Protein AF-A0A959VME8-F1 (afdb_monomer)

Secondary structure (DSSP, 8-state):
-HHHHHHHHHHHHHHHHHHHHHHHHHHH-EEEEEE-B-TTSEEEEEE-HHHHHHHHHHHH-----GGGEE-SS-EEESEEEEEEEEETTTEEEEEEEEEEE--

Foldseek 3Di:
DVVVVVVVVVVLVVQLVVQQVLQVVQQPDEFEAEAADDPVQFGPDWAALVNVQVSSCVVPVARADSVQKPDPDTHGGFAWDFIWGAHPNGRIHTHIYGYDHDD

Structure (mmCIF, N/CA/C/O backbone):
data_AF-A0A959VME8-F1
#
_entry.id   AF-A0A959VME8-F1
#
loop_
_atom_site.group_PDB
_atom_site.id
_atom_site.type_symbol
_atom_site.label_atom_id
_atom_site.label_alt_id
_atom_site.label_comp_id
_atom_site.label_asym_id
_atom_site.label_entity_id
_atom_site.label_seq_id
_atom_site.pdbx_PDB_ins_code
_atom_site.Cartn_x
_atom_site.Cartn_y
_atom_site.Cartn_z
_atom_site.occupancy
_atom_site.B_iso_or_equiv
_atom_site.auth_seq_id
_atom_site.auth_comp_id
_atom_site.auth_asym_id
_atom_site.auth_atom_id
_atom_site.pdbx_PDB_model_num
ATOM 1 N N . ALA A 1 1 ? 25.012 -12.248 -29.904 1.00 55.50 1 ALA A N 1
ATOM 2 C CA . ALA A 1 1 ? 25.019 -11.842 -28.479 1.00 55.50 1 ALA A CA 1
ATOM 3 C C . ALA A 1 1 ? 24.408 -10.451 -28.229 1.00 55.50 1 ALA A C 1
ATOM 5 O O . ALA A 1 1 ? 23.769 -10.276 -27.203 1.00 55.50 1 ALA A O 1
ATOM 6 N N . ILE A 1 2 ? 24.538 -9.491 -29.156 1.00 59.62 2 ILE A N 1
ATOM 7 C CA . ILE A 1 2 ? 24.161 -8.074 -28.951 1.00 59.62 2 ILE A CA 1
ATOM 8 C C . ILE A 1 2 ? 22.626 -7.857 -28.893 1.00 59.62 2 ILE A C 1
ATOM 10 O O . ILE A 1 2 ? 22.135 -7.217 -27.971 1.00 59.62 2 ILE A O 1
ATOM 14 N N . ARG A 1 3 ? 21.839 -8.540 -29.743 1.00 55.97 3 ARG A N 1
ATOM 15 C CA . ARG A 1 3 ? 20.357 -8.440 -29.765 1.00 55.97 3 ARG A CA 1
ATOM 16 C C . ARG A 1 3 ? 19.631 -8.815 -28.463 1.00 55.97 3 ARG A C 1
ATOM 18 O O . ARG A 1 3 ? 18.547 -8.302 -28.214 1.00 55.97 3 ARG A O 1
ATOM 25 N N . ARG A 1 4 ? 20.188 -9.714 -27.639 1.00 57.69 4 ARG A N 1
ATOM 26 C CA . ARG A 1 4 ? 19.564 -10.081 -26.350 1.00 57.69 4 ARG A CA 1
ATOM 27 C C . ARG A 1 4 ? 19.748 -8.989 -25.294 1.00 57.69 4 ARG A C 1
ATOM 29 O O . ARG A 1 4 ? 18.872 -8.844 -24.453 1.00 57.69 4 ARG A O 1
ATOM 36 N N . LYS A 1 5 ? 20.847 -8.224 -25.358 1.00 59.59 5 LYS A N 1
ATOM 37 C CA . LYS A 1 5 ? 21.087 -7.090 -24.453 1.00 59.59 5 LYS A CA 1
ATOM 38 C C . LYS A 1 5 ? 20.161 -5.919 -24.777 1.00 59.59 5 LYS A C 1
ATOM 40 O O . LYS A 1 5 ? 19.462 -5.455 -23.890 1.00 59.59 5 LYS A O 1
ATOM 45 N N . GLU A 1 6 ? 20.039 -5.549 -26.051 1.00 61.91 6 GLU A N 1
ATOM 46 C CA . GLU A 1 6 ? 19.165 -4.435 -26.457 1.00 61.91 6 GLU A CA 1
ATOM 47 C C . GLU A 1 6 ? 17.673 -4.698 -26.185 1.00 61.91 6 GLU A C 1
ATOM 49 O O . GLU A 1 6 ? 16.941 -3.790 -25.791 1.00 61.91 6 GLU A O 1
ATOM 54 N N . ALA A 1 7 ? 17.209 -5.941 -26.358 1.00 62.78 7 ALA A N 1
ATOM 55 C CA . ALA A 1 7 ? 15.833 -6.313 -26.023 1.00 62.78 7 ALA A CA 1
ATOM 56 C C . ALA A 1 7 ? 15.573 -6.279 -24.505 1.00 62.78 7 ALA A C 1
ATOM 58 O O . ALA A 1 7 ? 14.505 -5.845 -24.077 1.00 62.78 7 ALA A O 1
ATOM 59 N N . ALA A 1 8 ? 16.555 -6.694 -23.697 1.00 62.78 8 ALA A N 1
ATOM 60 C CA . ALA A 1 8 ? 16.466 -6.623 -22.242 1.00 62.78 8 ALA A CA 1
ATOM 61 C C . ALA A 1 8 ? 16.451 -5.166 -21.748 1.00 62.78 8 ALA A C 1
ATOM 63 O O . ALA A 1 8 ? 15.625 -4.814 -20.912 1.00 62.78 8 ALA A O 1
ATOM 64 N N . GLU A 1 9 ? 17.286 -4.298 -22.323 1.00 65.38 9 GLU A N 1
ATOM 65 C CA . GLU A 1 9 ? 17.345 -2.878 -21.953 1.00 65.38 9 GLU A CA 1
ATOM 66 C C . GLU A 1 9 ? 16.066 -2.109 -22.310 1.00 65.38 9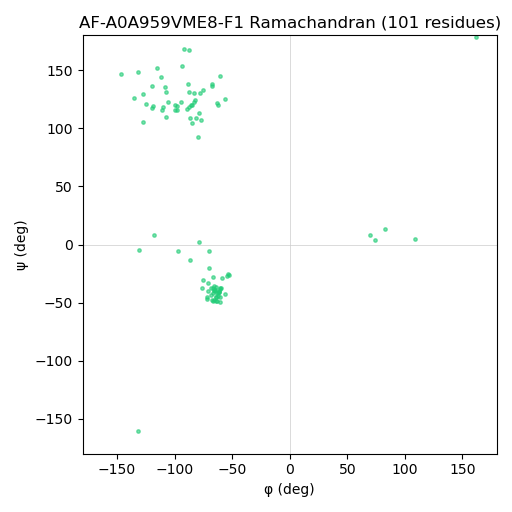 GLU A C 1
ATOM 68 O O . GLU A 1 9 ? 15.634 -1.244 -21.546 1.00 65.38 9 GLU A O 1
ATOM 73 N N . LYS A 1 10 ? 15.426 -2.413 -23.448 1.00 65.00 10 LYS A N 1
ATOM 74 C CA . LYS A 1 10 ? 14.122 -1.818 -23.786 1.00 65.00 10 LYS A CA 1
ATOM 75 C C . LYS A 1 10 ? 13.029 -2.258 -22.816 1.00 65.00 10 LYS A C 1
ATOM 77 O O . LYS A 1 10 ? 12.330 -1.403 -22.274 1.00 65.00 10 LYS A O 1
ATOM 82 N N . ALA A 1 11 ? 12.940 -3.560 -22.544 1.00 66.69 11 ALA A N 1
ATOM 83 C CA . ALA A 1 11 ? 11.960 -4.099 -21.606 1.00 66.69 11 ALA A CA 1
ATOM 84 C C . ALA A 1 11 ? 12.132 -3.513 -20.194 1.00 66.69 11 ALA A C 1
ATOM 86 O O . ALA A 1 11 ? 11.145 -3.205 -19.523 1.00 66.69 11 ALA A O 1
ATOM 87 N N . GLU A 1 12 ? 13.378 -3.300 -19.766 1.00 67.88 12 GLU A N 1
ATOM 88 C CA . GLU A 1 12 ? 13.693 -2.699 -18.473 1.00 67.88 12 GLU A CA 1
ATOM 89 C C . GLU A 1 12 ? 13.296 -1.217 -18.415 1.00 67.88 12 GLU A C 1
ATOM 91 O O . GLU A 1 12 ? 12.641 -0.794 -17.462 1.00 67.88 12 GLU A O 1
ATOM 96 N N . ARG A 1 13 ? 13.573 -0.429 -19.464 1.00 70.50 13 ARG A N 1
ATOM 97 C CA . ARG A 1 13 ? 13.128 0.977 -19.532 1.00 70.50 13 ARG A CA 1
ATOM 98 C C . ARG A 1 13 ? 11.609 1.111 -19.526 1.00 70.50 13 ARG A C 1
ATOM 100 O O . ARG A 1 13 ? 11.081 1.977 -18.832 1.00 70.50 13 ARG A O 1
ATOM 107 N N . GLU A 1 14 ? 10.901 0.256 -20.259 1.00 72.88 14 GLU A N 1
ATOM 108 C CA . GLU A 1 14 ? 9.433 0.243 -20.271 1.00 72.88 14 GLU A CA 1
ATOM 109 C C . GLU A 1 14 ? 8.854 -0.174 -18.913 1.00 72.88 14 GLU A C 1
ATOM 111 O O . GLU A 1 14 ? 7.828 0.354 -18.477 1.00 72.88 14 GLU A O 1
ATOM 116 N N . ALA A 1 15 ? 9.508 -1.102 -18.210 1.00 71.12 15 ALA A N 1
ATOM 117 C CA . ALA A 1 15 ? 9.136 -1.460 -16.847 1.00 71.12 15 ALA A CA 1
ATOM 118 C C . ALA A 1 15 ? 9.330 -0.279 -15.882 1.00 71.12 15 ALA A C 1
ATOM 120 O O . ALA A 1 15 ? 8.413 0.030 -15.126 1.00 71.12 15 ALA A O 1
ATOM 121 N N . ILE A 1 16 ? 10.461 0.430 -15.957 1.00 73.56 16 ILE A N 1
ATOM 122 C CA . ILE A 1 16 ? 10.757 1.599 -15.108 1.00 73.56 16 ILE A CA 1
ATO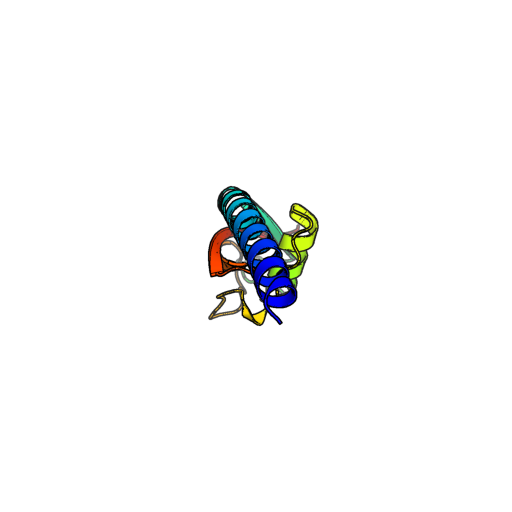M 123 C C . ILE A 1 16 ? 9.792 2.762 -15.390 1.00 73.56 16 ILE A C 1
ATOM 125 O O . ILE A 1 16 ? 9.348 3.439 -14.461 1.00 73.56 16 ILE A O 1
ATOM 129 N N . ALA A 1 17 ? 9.436 2.999 -16.655 1.00 78.00 17 ALA A N 1
ATOM 130 C CA . ALA A 1 17 ? 8.473 4.038 -17.018 1.00 78.00 17 ALA A CA 1
ATOM 131 C C . ALA A 1 17 ? 7.087 3.750 -16.416 1.00 78.00 17 ALA A C 1
ATOM 133 O O . ALA A 1 17 ? 6.529 4.601 -15.720 1.00 78.00 17 ALA A O 1
ATOM 134 N N . ARG A 1 18 ? 6.586 2.516 -16.583 1.00 77.19 18 ARG A N 1
ATOM 135 C CA . ARG A 1 18 ? 5.329 2.062 -15.963 1.00 77.19 18 ARG A CA 1
ATOM 136 C C . ARG A 1 18 ? 5.384 2.121 -14.438 1.00 77.19 18 ARG A C 1
ATOM 138 O O . ARG A 1 18 ? 4.406 2.495 -13.801 1.00 77.19 18 ARG A O 1
ATOM 145 N N . ALA A 1 19 ? 6.533 1.803 -13.849 1.00 75.88 19 ALA A N 1
ATOM 146 C CA . ALA A 1 19 ? 6.755 1.905 -12.412 1.00 75.88 19 ALA A CA 1
ATOM 147 C C . ALA A 1 19 ? 6.585 3.330 -11.894 1.00 75.88 19 ALA A C 1
ATOM 149 O O . ALA A 1 19 ? 5.874 3.552 -10.921 1.00 75.88 19 ALA A O 1
ATOM 150 N N . LYS A 1 20 ? 7.222 4.305 -12.550 1.00 78.81 20 LYS A N 1
ATOM 151 C CA . LYS A 1 20 ? 7.113 5.717 -12.172 1.00 78.81 20 LYS A CA 1
ATOM 152 C C . LYS A 1 20 ? 5.684 6.228 -12.282 1.00 78.81 20 LYS A C 1
ATOM 154 O O . LYS A 1 20 ? 5.235 6.964 -11.406 1.00 78.81 20 LYS A O 1
ATOM 159 N N . GLU A 1 21 ? 4.975 5.829 -13.331 1.00 81.94 21 GLU A N 1
ATOM 160 C CA . GLU A 1 21 ? 3.57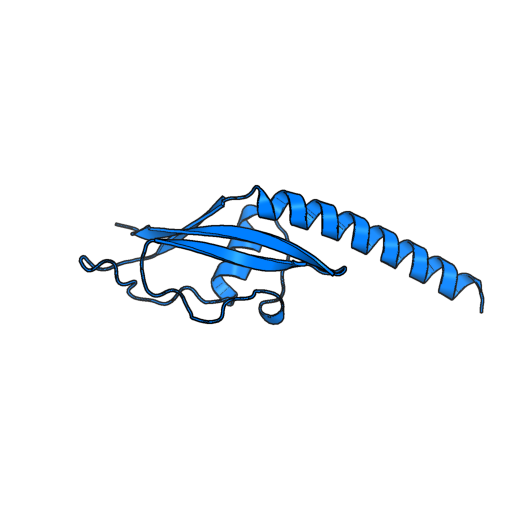9 6.212 -13.526 1.00 81.94 21 GLU A CA 1
ATOM 161 C C . GLU A 1 21 ? 2.692 5.631 -12.417 1.00 81.94 21 GLU A C 1
ATOM 163 O O . GLU A 1 21 ? 1.996 6.373 -11.722 1.00 81.94 21 GLU A O 1
ATOM 168 N N . ASN A 1 22 ? 2.836 4.331 -12.146 1.00 79.12 22 ASN A N 1
ATOM 169 C CA . ASN A 1 22 ? 2.178 3.649 -11.034 1.00 79.12 22 ASN A CA 1
ATOM 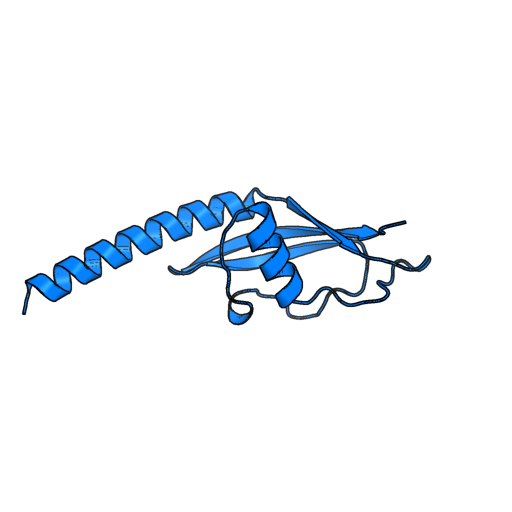170 C C . ASN A 1 22 ? 2.500 4.302 -9.686 1.00 79.12 22 ASN A C 1
ATOM 172 O O . ASN A 1 22 ? 1.599 4.510 -8.880 1.00 79.12 22 ASN A O 1
ATOM 176 N N . ALA A 1 23 ? 3.759 4.674 -9.445 1.00 78.25 23 ALA A N 1
ATOM 177 C CA . ALA A 1 23 ? 4.164 5.340 -8.214 1.00 78.25 23 ALA A CA 1
ATOM 178 C C . ALA A 1 23 ? 3.496 6.712 -8.048 1.00 78.25 23 ALA A C 1
ATOM 180 O O . ALA A 1 23 ? 3.023 7.050 -6.964 1.00 78.25 23 ALA A O 1
ATOM 181 N N . SER A 1 24 ? 3.401 7.492 -9.128 1.00 81.62 24 SER A N 1
ATOM 182 C CA . SER A 1 24 ? 2.723 8.791 -9.102 1.00 81.62 24 SER A CA 1
ATOM 183 C C . SER A 1 24 ? 1.219 8.645 -8.844 1.00 81.62 24 SER A C 1
ATOM 185 O O . SER A 1 24 ? 0.645 9.403 -8.059 1.00 81.62 24 SER A O 1
ATOM 187 N N . LEU A 1 25 ? 0.584 7.637 -9.451 1.00 81.00 25 LEU A N 1
ATOM 188 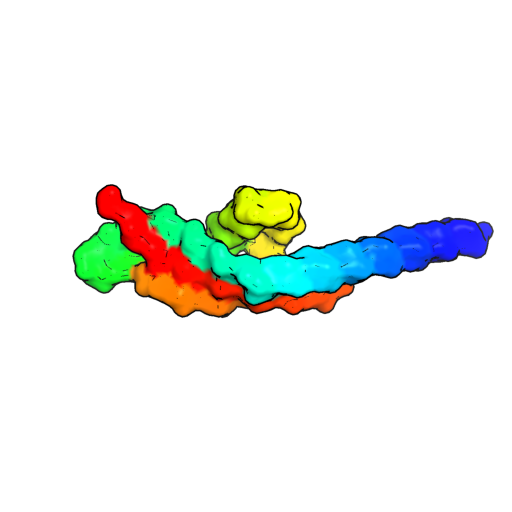C CA . LEU A 1 25 ? -0.822 7.304 -9.216 1.00 81.00 25 LEU A CA 1
ATOM 189 C C . LEU A 1 25 ? -1.068 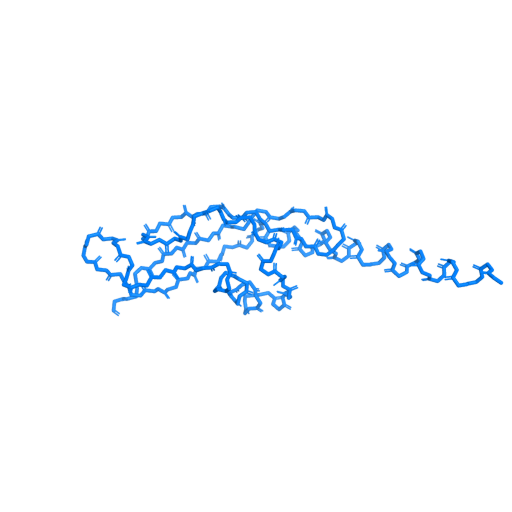6.867 -7.771 1.00 81.00 25 LEU A C 1
ATOM 191 O O . LEU A 1 25 ? -2.013 7.340 -7.139 1.00 81.00 25 LEU A O 1
ATOM 195 N N . LEU A 1 26 ? -0.206 6.002 -7.239 1.00 79.56 26 LEU A N 1
ATOM 196 C CA . LEU A 1 26 ? -0.257 5.535 -5.857 1.00 79.56 26 LEU A CA 1
ATOM 197 C C . LEU A 1 26 ? -0.085 6.687 -4.868 1.00 79.56 26 LEU A C 1
ATOM 199 O O . LEU A 1 26 ? -0.841 6.770 -3.908 1.00 79.56 26 LEU A O 1
ATOM 203 N N . SER A 1 27 ? 0.827 7.621 -5.147 1.00 79.88 27 SER A N 1
ATOM 204 C CA . SER A 1 27 ? 1.065 8.774 -4.276 1.00 79.88 27 SER A CA 1
ATOM 205 C C . SER A 1 27 ? -0.115 9.753 -4.214 1.00 79.88 27 SER A C 1
ATOM 207 O O . SER A 1 27 ? -0.330 10.413 -3.200 1.00 79.88 27 SER A O 1
ATOM 209 N N . LYS A 1 28 ? -0.923 9.821 -5.278 1.00 81.69 28 LYS A N 1
ATOM 210 C CA . LYS A 1 28 ? -2.174 10.599 -5.305 1.00 81.69 28 LYS A CA 1
ATOM 211 C C . LYS A 1 28 ? -3.381 9.821 -4.783 1.00 81.69 28 LYS A C 1
ATOM 213 O O . LYS A 1 28 ? -4.439 10.412 -4.578 1.00 81.69 28 LYS A O 1
ATOM 218 N N . THR A 1 29 ? -3.258 8.506 -4.627 1.00 80.19 29 THR A N 1
ATOM 219 C CA . THR A 1 29 ? -4.365 7.652 -4.204 1.00 80.19 29 THR A CA 1
ATOM 220 C C . THR A 1 29 ? -4.417 7.613 -2.683 1.00 80.19 29 THR A C 1
ATOM 222 O O . THR A 1 29 ? -3.412 7.394 -2.008 1.00 80.19 29 THR A O 1
ATOM 225 N N . VAL A 1 30 ? -5.615 7.821 -2.147 1.00 83.00 30 VAL A N 1
ATOM 226 C CA . VAL A 1 30 ? -5.904 7.635 -0.728 1.00 83.00 30 VAL A CA 1
ATOM 227 C C . VAL A 1 30 ? -6.583 6.281 -0.583 1.00 83.00 30 VAL A C 1
ATOM 229 O O . VAL A 1 30 ? -7.665 6.071 -1.127 1.00 83.00 30 VAL A O 1
ATOM 232 N N . LEU A 1 31 ? -5.933 5.355 0.113 1.00 83.62 31 LEU A N 1
ATOM 233 C CA . LEU A 1 31 ? -6.531 4.081 0.489 1.00 83.62 31 LEU A CA 1
ATOM 234 C C . LEU A 1 31 ? -7.355 4.282 1.746 1.00 83.62 31 LEU A C 1
ATOM 236 O O . LEU A 1 31 ? -6.860 4.836 2.721 1.00 83.62 31 LEU A O 1
ATOM 240 N N . THR A 1 32 ? -8.595 3.814 1.725 1.00 84.94 32 THR A N 1
ATOM 241 C CA . THR A 1 32 ? -9.421 3.721 2.927 1.00 84.94 32 THR A CA 1
ATOM 242 C C . THR A 1 32 ? -9.579 2.247 3.248 1.00 84.94 32 THR A C 1
ATOM 244 O O . THR A 1 32 ? -10.060 1.487 2.414 1.00 84.94 32 THR A O 1
ATOM 247 N N . ILE A 1 33 ? -9.102 1.843 4.419 1.00 84.62 33 ILE A N 1
ATOM 248 C CA . ILE A 1 33 ? -9.230 0.486 4.935 1.00 84.62 33 ILE A CA 1
ATOM 249 C C . ILE A 1 33 ? -10.261 0.547 6.053 1.00 84.62 33 ILE A C 1
ATOM 251 O O . ILE A 1 33 ? -10.017 1.131 7.110 1.00 84.62 33 ILE A O 1
ATOM 255 N N . ASN A 1 34 ? -11.428 -0.028 5.791 1.00 84.00 34 ASN A N 1
ATOM 256 C CA . ASN A 1 34 ? -12.484 -0.194 6.775 1.00 84.00 34 ASN A CA 1
ATOM 257 C C . ASN A 1 34 ? -12.187 -1.449 7.588 1.00 84.00 34 ASN A C 1
ATOM 259 O O . ASN A 1 34 ? -12.003 -2.532 7.032 1.00 84.00 34 ASN A O 1
ATOM 263 N N . HIS A 1 35 ? -12.086 -1.298 8.902 1.00 83.06 35 HIS A N 1
ATOM 264 C CA . HIS A 1 35 ? -11.820 -2.419 9.785 1.00 83.06 35 HIS A CA 1
ATOM 265 C C . HIS A 1 35 ? -12.535 -2.196 11.117 1.00 83.06 35 HIS A C 1
ATOM 267 O O . HIS A 1 35 ? -12.689 -1.067 11.582 1.00 83.06 35 HIS A O 1
ATOM 273 N N . ARG A 1 36 ? -12.981 -3.284 11.753 1.00 82.44 36 ARG A N 1
ATOM 274 C CA . ARG A 1 36 ? -13.634 -3.211 13.066 1.00 82.44 36 ARG A CA 1
ATOM 275 C C . ARG A 1 36 ? -12.664 -2.658 14.102 1.00 82.44 36 ARG A C 1
ATOM 277 O O . ARG A 1 36 ? -11.611 -3.261 14.345 1.00 82.44 36 ARG A O 1
ATOM 284 N N . ALA A 1 37 ? -13.039 -1.539 14.704 1.00 82.62 37 ALA A N 1
ATOM 285 C CA . ALA A 1 37 ? -12.354 -0.924 15.826 1.00 82.62 37 ALA A CA 1
ATOM 286 C C . ALA A 1 37 ? -13.267 -0.941 17.054 1.00 82.62 37 ALA A C 1
ATOM 288 O O . ALA A 1 37 ? -14.484 -1.036 16.931 1.00 82.62 37 ALA A O 1
ATOM 289 N N . GLY A 1 38 ? -12.664 -0.963 18.236 1.00 80.81 38 GLY A N 1
ATOM 290 C CA . GLY A 1 38 ? -13.369 -0.741 19.490 1.00 80.81 38 GLY A CA 1
ATOM 291 C C . GLY A 1 38 ? -13.435 0.741 19.828 1.00 80.81 38 GLY A C 1
ATOM 292 O O . GLY A 1 38 ? -12.685 1.543 19.276 1.00 80.81 38 GLY A O 1
ATOM 293 N N . ASP A 1 39 ? -14.273 1.064 20.811 1.00 76.25 39 ASP A N 1
ATOM 294 C CA . ASP A 1 39 ? -14.550 2.428 21.294 1.00 76.25 39 ASP A CA 1
ATOM 295 C C . ASP A 1 39 ? -13.281 3.221 21.689 1.00 76.25 39 ASP A C 1
ATOM 297 O O . ASP A 1 39 ? -13.241 4.443 21.599 1.00 76.25 39 ASP A O 1
ATOM 301 N N . ASP A 1 40 ? -12.202 2.521 22.062 1.00 78.19 40 ASP A N 1
ATOM 302 C CA . ASP A 1 40 ? -10.888 3.094 22.411 1.00 78.19 40 ASP A CA 1
ATOM 303 C C . ASP A 1 40 ? -10.038 3.482 21.175 1.00 78.19 40 ASP A C 1
ATOM 305 O O . ASP A 1 40 ? -8.875 3.867 21.290 1.00 78.19 40 ASP A O 1
ATOM 309 N N . GLY A 1 41 ? -10.567 3.309 19.958 1.00 73.81 41 GLY A N 1
ATOM 310 C CA . GLY A 1 41 ? -9.846 3.521 18.699 1.00 73.81 41 GLY A CA 1
ATOM 311 C C . GLY A 1 41 ? -8.831 2.422 18.363 1.00 73.81 41 GLY A C 1
ATOM 312 O O . GLY A 1 41 ? -8.127 2.518 17.356 1.00 73.81 41 GLY A O 1
ATOM 313 N N . LYS A 1 42 ? -8.753 1.359 19.175 1.00 81.94 42 LYS A N 1
ATOM 314 C CA . LYS A 1 42 ? -7.982 0.146 18.872 1.00 81.94 42 LYS A CA 1
ATOM 315 C C . LYS A 1 42 ? -8.732 -0.741 17.891 1.00 81.94 42 LYS A C 1
ATOM 317 O O . LYS A 1 42 ? -9.885 -1.094 18.109 1.00 81.94 42 LYS A O 1
ATOM 322 N N . LEU A 1 43 ? -8.046 -1.166 16.844 1.00 82.19 43 LEU A N 1
ATOM 323 C CA . LEU A 1 43 ? -8.530 -2.171 15.911 1.00 82.19 43 LEU A CA 1
ATOM 324 C C . LEU A 1 43 ? -8.619 -3.529 16.613 1.00 82.19 43 LEU A C 1
ATOM 326 O O . LEU A 1 43 ? -7.695 -3.938 17.314 1.00 82.19 43 LEU A O 1
ATOM 330 N N . TYR A 1 44 ? -9.716 -4.254 16.381 1.00 78.50 44 TYR A N 1
ATOM 331 C CA . TYR A 1 44 ? -9.862 -5.652 16.813 1.00 78.50 44 TYR A CA 1
ATOM 332 C C . TYR A 1 44 ? -8.954 -6.614 16.021 1.00 78.50 44 TYR A C 1
ATOM 334 O O . TYR A 1 44 ? -8.873 -7.799 16.337 1.00 78.50 44 TYR A O 1
ATOM 342 N N . GLY A 1 45 ? -8.265 -6.102 15.000 1.00 78.81 45 GLY A N 1
ATOM 343 C CA . GLY A 1 45 ? -7.222 -6.783 14.244 1.00 78.81 45 GLY A CA 1
ATOM 344 C C . GLY A 1 45 ? -5.982 -5.905 14.094 1.00 78.81 45 GLY A C 1
ATOM 345 O O . GLY A 1 45 ? -5.776 -4.943 14.835 1.00 78.81 45 GLY A O 1
ATOM 346 N N . SER A 1 46 ? -5.150 -6.236 13.117 1.00 81.69 46 SER A N 1
ATOM 347 C CA . SER A 1 46 ? -3.974 -5.452 12.770 1.00 81.69 46 SER A CA 1
ATOM 348 C C . SER A 1 46 ? -3.897 -5.317 11.266 1.00 81.69 46 SER A C 1
ATOM 350 O O . SER A 1 46 ? -3.907 -6.321 10.566 1.00 81.69 46 SER A O 1
ATOM 352 N N . VAL A 1 47 ? -3.795 -4.086 10.770 1.00 84.88 47 VAL A N 1
ATOM 353 C CA . VAL A 1 47 ? -3.567 -3.867 9.345 1.00 84.88 47 VAL A CA 1
ATOM 354 C C . VAL A 1 47 ? -2.094 -4.139 9.080 1.00 84.88 47 VAL A C 1
ATOM 356 O O . VAL A 1 47 ? -1.194 -3.391 9.487 1.00 84.88 47 VAL A O 1
ATOM 359 N N . THR A 1 48 ? -1.851 -5.268 8.426 1.00 85.31 48 THR A N 1
ATOM 360 C CA . THR A 1 48 ? -0.509 -5.721 8.057 1.00 85.31 48 THR A CA 1
ATOM 361 C C . THR A 1 48 ? -0.124 -5.246 6.656 1.00 85.31 48 THR A C 1
ATOM 363 O O . THR A 1 48 ? -0.960 -4.841 5.847 1.00 85.31 48 THR A O 1
ATOM 366 N N . THR A 1 49 ? 1.157 -5.380 6.298 1.00 86.50 49 THR A N 1
ATOM 367 C CA . THR A 1 49 ? 1.621 -5.148 4.915 1.00 86.50 49 THR A CA 1
ATOM 368 C C . THR A 1 49 ? 0.860 -5.978 3.884 1.00 86.50 49 THR A C 1
ATOM 370 O O . THR A 1 49 ? 0.756 -5.566 2.731 1.00 86.50 49 THR A O 1
ATOM 373 N N . LYS A 1 50 ? 0.319 -7.140 4.274 1.00 85.12 50 LYS A N 1
ATOM 374 C CA . LYS A 1 50 ? -0.486 -7.983 3.388 1.00 85.12 50 LYS A CA 1
ATOM 375 C C . LYS A 1 50 ? -1.810 -7.309 3.032 1.00 85.12 50 LYS A C 1
ATOM 377 O O . LYS A 1 50 ? -2.140 -7.279 1.854 1.00 85.12 50 LYS A O 1
ATOM 382 N N . GLU A 1 51 ? -2.531 -6.769 4.009 1.00 84.69 51 GLU A N 1
ATOM 383 C CA . GLU A 1 51 ? -3.787 -6.049 3.759 1.00 84.69 51 GLU A CA 1
ATOM 384 C C . GLU A 1 51 ? -3.560 -4.771 2.970 1.00 84.69 51 GLU A C 1
ATOM 386 O O . GLU A 1 51 ? -4.311 -4.498 2.045 1.00 84.69 51 GLU A O 1
ATOM 391 N N . ILE A 1 52 ? -2.487 -4.030 3.255 1.00 83.81 52 ILE A N 1
ATOM 392 C CA . ILE A 1 52 ? -2.142 -2.838 2.470 1.00 83.81 52 ILE A CA 1
ATOM 393 C C . ILE A 1 52 ? -1.845 -3.225 1.018 1.00 83.81 52 ILE A C 1
ATOM 395 O O . ILE A 1 52 ? -2.336 -2.579 0.097 1.00 83.81 52 ILE A O 1
ATOM 399 N N . ALA A 1 53 ? -1.086 -4.302 0.788 1.00 83.88 53 ALA A N 1
ATOM 400 C CA . ALA A 1 53 ? -0.837 -4.810 -0.561 1.00 83.88 53 ALA A CA 1
ATOM 401 C C . ALA A 1 53 ? -2.134 -5.229 -1.271 1.00 83.88 53 ALA A C 1
ATOM 403 O O . ALA A 1 53 ? -2.271 -5.019 -2.477 1.00 83.88 53 ALA A O 1
ATOM 404 N N . ASP A 1 54 ? -3.072 -5.826 -0.533 1.00 86.75 54 ASP A N 1
ATOM 405 C CA . ASP A 1 54 ? -4.384 -6.213 -1.046 1.00 86.75 54 ASP A CA 1
ATOM 406 C C . ASP A 1 54 ? -5.222 -4.987 -1.411 1.00 86.75 54 ASP A C 1
ATOM 408 O O . ASP A 1 54 ? -5.681 -4.888 -2.542 1.00 86.75 54 ASP A O 1
ATOM 412 N N . ALA A 1 55 ? -5.301 -3.999 -0.518 1.00 84.88 55 ALA A N 1
ATOM 413 C CA . ALA A 1 55 ? -6.011 -2.742 -0.729 1.00 84.88 55 ALA A CA 1
ATOM 414 C C . ALA A 1 55 ? -5.435 -1.940 -1.907 1.00 84.88 55 ALA A C 1
ATOM 416 O O . ALA A 1 55 ? -6.184 -1.399 -2.717 1.00 84.88 55 ALA A O 1
ATOM 417 N N . ILE A 1 56 ? -4.106 -1.902 -2.061 1.00 83.00 56 ILE A N 1
ATOM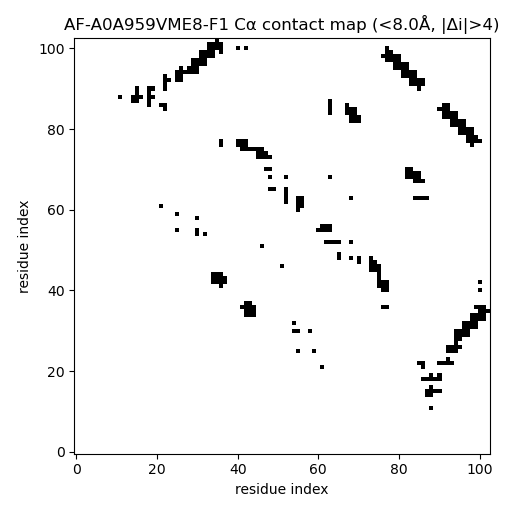 418 C CA . ILE A 1 56 ? -3.444 -1.309 -3.235 1.00 83.00 56 ILE A CA 1
ATOM 419 C C . ILE A 1 56 ? -3.859 -2.038 -4.517 1.00 83.00 56 ILE A C 1
ATOM 421 O O . ILE A 1 56 ? -4.163 -1.403 -5.535 1.00 83.00 56 ILE A O 1
ATOM 425 N N . ARG A 1 57 ? -3.858 -3.375 -4.477 1.00 83.75 57 ARG A N 1
ATOM 426 C CA . ARG A 1 57 ? -4.249 -4.203 -5.617 1.00 83.75 57 ARG A CA 1
ATOM 427 C C . ARG A 1 57 ? -5.720 -4.000 -5.965 1.00 83.75 57 ARG A C 1
ATOM 429 O O . ARG A 1 57 ? -6.027 -3.941 -7.146 1.00 83.75 57 ARG A O 1
ATOM 436 N N . ASP A 1 58 ? -6.597 -3.865 -4.984 1.00 84.44 58 ASP A N 1
ATOM 437 C CA . ASP A 1 58 ? -8.029 -3.674 -5.205 1.00 84.44 58 ASP A CA 1
ATOM 438 C C . ASP A 1 58 ? -8.331 -2.266 -5.747 1.00 84.44 58 ASP A C 1
ATOM 440 O O . ASP A 1 58 ? -8.997 -2.105 -6.766 1.00 84.44 58 ASP A O 1
ATOM 444 N N . ALA A 1 59 ? -7.714 -1.233 -5.164 1.00 79.88 59 ALA A N 1
ATOM 445 C CA . ALA A 1 59 ? -7.941 0.156 -5.561 1.00 79.88 59 ALA A CA 1
ATOM 446 C C . ALA A 1 59 ? -7.349 0.521 -6.935 1.00 79.88 59 ALA A C 1
ATOM 448 O O . ALA A 1 59 ? -7.878 1.396 -7.633 1.00 79.88 59 ALA A O 1
ATOM 449 N N . ARG A 1 60 ? -6.210 -0.078 -7.314 1.00 74.94 60 ARG A N 1
ATOM 450 C CA . ARG A 1 60 ? -5.479 0.287 -8.545 1.00 74.94 60 ARG A CA 1
ATOM 451 C C . ARG A 1 60 ? -5.078 -0.858 -9.458 1.00 74.94 60 ARG A C 1
ATOM 453 O O . ARG A 1 60 ? -4.539 -0.593 -10.528 1.00 74.94 60 ARG A O 1
ATOM 460 N N . GLY A 1 61 ? -5.311 -2.108 -9.082 1.00 77.00 61 GLY A N 1
ATOM 461 C CA . GLY A 1 61 ? -4.862 -3.263 -9.865 1.00 77.00 61 GLY A CA 1
ATOM 462 C C . GLY A 1 61 ? -3.343 -3.457 -9.849 1.00 77.00 61 GLY A C 1
ATOM 463 O O . GLY A 1 61 ? -2.820 -4.289 -10.589 1.00 77.00 61 GLY A O 1
ATOM 464 N N . ILE A 1 62 ? -2.608 -2.699 -9.027 1.00 77.06 62 ILE A N 1
ATOM 465 C CA . ILE A 1 62 ? -1.147 -2.757 -8.982 1.00 77.06 62 ILE A CA 1
ATOM 466 C C . ILE A 1 62 ? -0.741 -3.841 -7.992 1.00 77.06 62 ILE A C 1
ATOM 468 O O . ILE A 1 62 ? -1.021 -3.765 -6.797 1.00 77.06 62 ILE A O 1
ATOM 472 N N . LYS A 1 63 ? -0.043 -4.862 -8.487 1.00 75.12 63 LYS A N 1
ATOM 473 C CA . LYS A 1 63 ? 0.500 -5.917 -7.637 1.00 75.12 63 LYS A CA 1
ATOM 474 C C . LYS A 1 63 ? 1.804 -5.437 -7.004 1.00 75.12 63 LYS A C 1
ATOM 476 O O . LYS A 1 63 ? 2.820 -5.319 -7.684 1.00 75.12 63 LYS A O 1
ATOM 481 N N . VAL A 1 64 ? 1.760 -5.174 -5.703 1.00 77.88 64 VAL A N 1
ATOM 482 C CA . VAL A 1 64 ? 2.929 -4.798 -4.903 1.00 77.88 64 VAL A CA 1
ATOM 483 C C . VAL A 1 64 ? 3.304 -5.954 -3.982 1.00 77.88 64 VAL A C 1
ATOM 485 O O . VAL A 1 64 ? 2.451 -6.558 -3.333 1.00 77.88 64 VAL A O 1
ATOM 488 N N . ASP A 1 65 ? 4.596 -6.256 -3.906 1.00 80.50 65 ASP A N 1
ATOM 489 C CA . ASP A 1 65 ? 5.120 -7.208 -2.935 1.00 80.50 65 ASP A CA 1
ATOM 490 C C . ASP A 1 65 ? 5.165 -6.604 -1.529 1.00 80.50 65 ASP A C 1
ATOM 492 O O . ASP A 1 65 ? 5.738 -5.541 -1.310 1.00 80.50 65 ASP A O 1
ATOM 496 N N . ARG A 1 66 ? 4.677 -7.341 -0.529 1.00 77.94 66 ARG A N 1
ATOM 497 C CA . ARG A 1 66 ? 4.756 -6.962 0.897 1.00 77.94 66 ARG A CA 1
ATOM 498 C C . ARG A 1 66 ? 6.169 -6.624 1.394 1.00 77.94 66 ARG A C 1
ATOM 500 O O . ARG A 1 66 ? 6.304 -5.852 2.330 1.00 77.94 66 ARG A O 1
ATOM 507 N N . LYS A 1 67 ? 7.219 -7.174 0.765 1.00 78.25 67 LYS A N 1
ATOM 508 C CA . LYS A 1 67 ? 8.632 -6.854 1.072 1.00 78.25 67 LYS A CA 1
ATOM 509 C C . LYS A 1 67 ? 9.036 -5.442 0.647 1.00 78.25 67 LYS A C 1
ATOM 511 O O . LYS A 1 67 ? 10.061 -4.941 1.090 1.00 78.25 67 LYS A O 1
ATOM 516 N N . LYS A 1 68 ? 8.273 -4.850 -0.265 1.00 80.06 68 LYS A N 1
ATOM 517 C CA . LYS A 1 68 ? 8.499 -3.517 -0.808 1.00 80.06 68 LYS A CA 1
ATOM 518 C C . LYS A 1 68 ? 7.665 -2.444 -0.102 1.00 80.06 68 LYS A C 1
ATOM 520 O O . LYS A 1 68 ? 7.834 -1.265 -0.384 1.00 80.06 68 LYS A O 1
ATOM 525 N N . ILE A 1 69 ? 6.782 -2.842 0.813 1.00 83.69 69 ILE A N 1
ATOM 526 C CA . ILE A 1 69 ? 5.997 -1.929 1.641 1.00 83.69 69 ILE A CA 1
ATOM 527 C C . ILE A 1 69 ? 6.809 -1.643 2.900 1.00 83.69 69 ILE A C 1
ATOM 529 O O . ILE A 1 69 ? 7.081 -2.552 3.686 1.00 83.69 69 ILE A O 1
ATOM 533 N N . ARG A 1 70 ? 7.196 -0.383 3.095 1.00 82.56 70 ARG A N 1
ATOM 534 C CA . ARG A 1 70 ? 7.820 0.072 4.335 1.00 82.56 70 ARG A CA 1
ATOM 535 C C . ARG A 1 70 ? 6.744 0.303 5.380 1.00 82.56 70 ARG A C 1
ATOM 537 O O . ARG A 1 70 ? 6.160 1.377 5.477 1.00 82.56 70 ARG A O 1
ATOM 544 N N . LEU A 1 71 ? 6.496 -0.743 6.155 1.00 80.75 71 LEU A N 1
ATOM 545 C CA . LEU A 1 71 ? 5.675 -0.696 7.353 1.00 80.75 71 LEU A CA 1
ATOM 546 C C . LEU A 1 71 ? 6.488 -1.305 8.495 1.00 80.75 71 LEU A C 1
ATOM 548 O O . LEU A 1 71 ? 6.682 -2.518 8.535 1.00 80.75 71 LEU A O 1
ATOM 552 N N . ASP A 1 72 ? 6.988 -0.451 9.383 1.00 74.25 72 ASP A N 1
ATOM 553 C CA . ASP A 1 72 ? 7.828 -0.871 10.513 1.00 74.25 72 ASP A CA 1
ATOM 554 C C . ASP A 1 72 ? 6.983 -1.503 11.630 1.00 74.25 72 ASP A C 1
ATOM 556 O O . ASP A 1 72 ? 7.357 -2.507 12.233 1.00 74.25 72 ASP A O 1
ATOM 560 N N . VAL A 1 73 ? 5.784 -0.951 11.850 1.00 78.06 73 VAL A N 1
ATOM 561 C CA . VAL A 1 73 ? 4.850 -1.388 12.890 1.00 78.06 73 VAL A CA 1
ATOM 562 C C . VAL A 1 73 ? 3.480 -1.656 12.259 1.00 78.06 73 VAL A C 1
ATOM 564 O O . VAL A 1 73 ? 2.976 -0.793 11.535 1.00 78.06 73 VAL A O 1
ATOM 567 N N . PRO A 1 74 ? 2.849 -2.820 12.513 1.00 80.25 74 PRO A N 1
ATOM 568 C CA . PRO A 1 74 ? 1.484 -3.066 12.066 1.00 80.25 74 PRO A CA 1
ATOM 569 C C . PRO A 1 74 ? 0.527 -2.048 12.694 1.00 80.25 74 PRO A C 1
ATOM 571 O O . PRO A 1 74 ? 0.695 -1.648 13.850 1.00 80.25 74 PRO A O 1
ATOM 574 N N . ILE A 1 75 ? -0.495 -1.637 11.951 1.00 83.62 75 ILE A N 1
ATOM 575 C CA . ILE A 1 75 ? -1.429 -0.613 12.421 1.00 83.62 75 ILE A CA 1
ATOM 576 C C . ILE A 1 75 ? -2.519 -1.284 13.260 1.00 83.62 75 ILE A C 1
ATOM 578 O O . ILE A 1 75 ? -3.249 -2.141 12.771 1.00 83.62 75 ILE A O 1
ATOM 582 N N . HIS A 1 76 ? -2.631 -0.873 14.522 1.00 83.69 76 HIS A N 1
ATOM 583 C CA . HIS A 1 76 ? -3.626 -1.379 15.478 1.00 83.69 76 HIS A CA 1
ATOM 584 C C . HIS A 1 76 ? -4.576 -0.281 15.963 1.00 83.69 76 HIS A C 1
ATOM 586 O O . HIS A 1 76 ? -5.335 -0.498 16.903 1.00 83.69 76 HIS A O 1
ATOM 592 N N . GLN A 1 77 ? -4.519 0.907 15.365 1.00 84.31 77 GLN A N 1
ATOM 593 C CA . GLN A 1 77 ? -5.388 2.026 15.700 1.00 84.31 77 GLN A CA 1
ATOM 594 C C . GLN A 1 77 ? -5.991 2.637 14.443 1.00 84.31 77 GLN A C 1
ATOM 596 O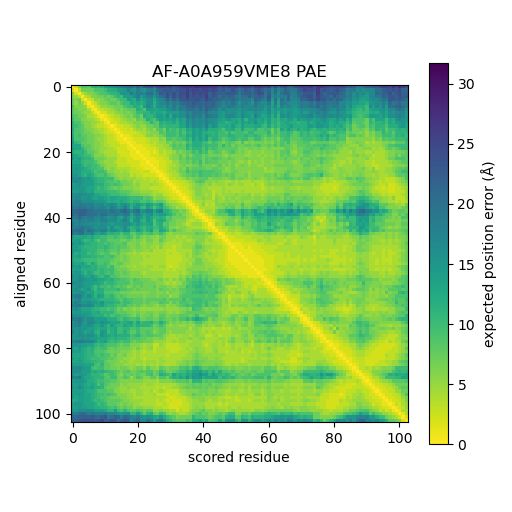 O . GLN A 1 77 ? -5.374 2.633 13.376 1.00 84.31 77 GLN A O 1
ATOM 601 N N . VAL A 1 78 ? -7.205 3.160 14.584 1.00 85.81 78 VAL A N 1
ATOM 602 C CA . VAL A 1 78 ? -7.825 3.980 13.544 1.00 85.81 78 VAL A CA 1
ATOM 603 C C . VAL A 1 78 ? -7.058 5.290 13.414 1.00 85.81 78 VAL A C 1
ATOM 605 O O . VAL A 1 78 ? -6.626 5.886 14.401 1.00 85.81 78 VAL A O 1
ATOM 608 N N . GLY A 1 79 ? -6.842 5.734 12.182 1.00 85.38 79 GLY A N 1
ATOM 609 C CA . GLY A 1 79 ? -5.990 6.886 11.934 1.00 85.38 79 GLY A CA 1
ATOM 610 C C . GLY A 1 79 ? -5.519 6.982 10.496 1.00 85.38 79 GLY A C 1
ATOM 611 O O . GLY A 1 79 ? -5.835 6.155 9.645 1.00 85.38 79 GLY A O 1
ATOM 612 N N . THR A 1 80 ? -4.755 8.032 10.216 1.00 87.06 80 THR A N 1
ATOM 613 C CA . THR A 1 80 ? -4.154 8.245 8.899 1.00 87.06 80 THR A CA 1
ATOM 614 C C . THR A 1 80 ? -2.668 7.934 8.961 1.00 87.06 80 THR A C 1
ATOM 616 O O . THR A 1 80 ? -1.932 8.556 9.722 1.00 87.06 80 THR A O 1
ATOM 619 N N . TYR A 1 81 ? -2.228 7.011 8.115 1.00 85.94 81 TYR A N 1
ATOM 620 C CA . TYR A 1 81 ? -0.851 6.553 8.019 1.00 85.94 81 TYR A CA 1
ATOM 621 C C . TYR A 1 81 ? -0.314 6.834 6.618 1.00 85.94 81 TYR A C 1
ATOM 623 O O . TYR A 1 81 ? -0.992 6.610 5.616 1.00 85.94 81 TYR A O 1
ATOM 631 N N . MET A 1 82 ? 0.911 7.343 6.538 1.00 85.88 82 MET A N 1
ATOM 632 C CA . MET A 1 82 ? 1.634 7.469 5.274 1.00 85.88 82 MET A CA 1
ATOM 633 C C . MET A 1 82 ? 2.582 6.284 5.160 1.00 85.88 82 MET A C 1
ATOM 635 O O . MET A 1 82 ? 3.428 6.089 6.028 1.00 85.88 82 MET A O 1
ATOM 639 N N . ILE A 1 83 ? 2.387 5.474 4.124 1.00 85.25 83 ILE A N 1
ATOM 640 C CA . ILE A 1 83 ? 3.096 4.209 3.942 1.00 85.25 83 ILE A CA 1
ATOM 641 C C . ILE A 1 83 ? 3.884 4.302 2.646 1.00 85.25 83 ILE A C 1
ATOM 643 O O . ILE A 1 83 ? 3.303 4.481 1.575 1.00 85.25 83 ILE A O 1
ATOM 647 N N . ASP A 1 84 ? 5.203 4.175 2.737 1.00 85.50 84 ASP A N 1
ATOM 648 C CA . ASP A 1 84 ? 6.059 4.200 1.558 1.00 85.50 84 ASP A CA 1
ATOM 649 C C . ASP A 1 84 ? 6.096 2.823 0.903 1.00 85.50 84 ASP A C 1
ATOM 651 O O . ASP A 1 84 ? 6.429 1.807 1.516 1.00 85.50 84 ASP A O 1
ATOM 655 N N . VAL A 1 85 ? 5.750 2.794 -0.376 1.00 84.38 85 VAL A N 1
ATOM 656 C CA . VAL A 1 85 ? 5.631 1.584 -1.172 1.00 84.38 85 VAL A CA 1
ATOM 657 C C . VAL A 1 85 ? 6.599 1.661 -2.337 1.00 84.38 85 VAL A C 1
ATOM 659 O O . VAL A 1 85 ? 6.485 2.519 -3.208 1.00 84.38 85 VAL A O 1
ATOM 662 N N . GLU A 1 86 ? 7.552 0.741 -2.379 1.00 82.38 86 GLU A N 1
ATOM 663 C CA . GLU A 1 86 ? 8.478 0.623 -3.495 1.00 82.38 86 GLU A CA 1
ATOM 664 C C . GLU A 1 86 ? 7.853 -0.240 -4.605 1.00 82.38 86 GLU A C 1
ATOM 666 O O . GLU A 1 86 ? 7.509 -1.408 -4.424 1.00 82.38 86 GLU A O 1
ATOM 671 N N . VAL A 1 87 ? 7.682 0.327 -5.791 1.00 77.81 87 VAL A N 1
ATOM 672 C CA . VAL A 1 87 ? 7.188 -0.410 -6.958 1.00 77.81 87 VAL A CA 1
ATOM 673 C C . VAL A 1 87 ? 8.352 -0.946 -7.794 1.00 77.81 87 VAL A C 1
ATOM 675 O O . VAL A 1 87 ? 9.471 -0.423 -7.782 1.00 77.81 87 VAL A O 1
ATOM 678 N N . ALA A 1 88 ? 8.094 -2.034 -8.522 1.00 69.50 88 ALA A N 1
ATOM 679 C CA . ALA A 1 88 ? 9.088 -2.687 -9.372 1.00 69.50 88 ALA A CA 1
ATOM 680 C C . ALA A 1 88 ? 9.670 -1.691 -10.381 1.00 69.50 88 ALA A C 1
ATOM 682 O O . ALA A 1 88 ? 8.899 -1.087 -11.102 1.00 69.50 88 ALA A O 1
ATOM 683 N N . GLY A 1 89 ? 10.995 -1.524 -10.442 1.00 69.44 89 GLY A N 1
ATOM 684 C CA . GLY A 1 89 ? 11.649 -0.474 -11.243 1.00 69.44 89 GLY A CA 1
ATOM 685 C C . GLY A 1 89 ? 12.270 0.659 -10.414 1.00 69.44 89 GLY A C 1
ATOM 686 O O . GLY A 1 89 ? 12.781 1.617 -10.987 1.00 69.44 89 GLY A O 1
ATOM 687 N N . GLY A 1 90 ? 12.248 0.547 -9.079 1.00 70.81 90 GLY A N 1
ATOM 688 C CA . GLY A 1 90 ? 12.976 1.436 -8.164 1.00 70.81 90 GLY A CA 1
ATOM 689 C C . GLY A 1 90 ? 12.264 2.752 -7.848 1.00 70.81 90 GLY A C 1
ATOM 690 O O . GLY A 1 90 ? 12.885 3.666 -7.313 1.00 70.81 90 GLY A O 1
ATOM 691 N N . ALA A 1 91 ? 10.977 2.874 -8.184 1.00 79.75 91 ALA A N 1
ATOM 692 C CA . ALA A 1 91 ? 10.187 4.043 -7.815 1.00 79.75 91 ALA A CA 1
ATOM 693 C C . ALA A 1 91 ? 9.548 3.839 -6.434 1.00 79.75 91 ALA A C 1
ATOM 695 O O . ALA A 1 91 ? 9.044 2.761 -6.129 1.00 79.75 91 ALA A O 1
ATOM 696 N N . ILE A 1 92 ? 9.567 4.883 -5.608 1.00 82.19 92 ILE A N 1
ATOM 697 C CA . ILE A 1 92 ? 8.976 4.894 -4.267 1.00 82.19 92 ILE A CA 1
ATOM 698 C C . ILE A 1 92 ? 7.718 5.760 -4.323 1.00 82.19 92 ILE A C 1
ATOM 700 O O . ILE A 1 92 ? 7.748 6.864 -4.868 1.00 82.19 92 ILE A O 1
ATOM 704 N N . ALA A 1 93 ? 6.616 5.246 -3.788 1.00 83.88 93 ALA A N 1
ATOM 705 C CA . ALA A 1 93 ? 5.318 5.899 -3.757 1.00 83.88 93 ALA A CA 1
ATOM 706 C C . ALA A 1 93 ? 4.801 5.991 -2.323 1.00 83.88 93 ALA A C 1
ATOM 708 O O . ALA A 1 93 ? 4.598 4.968 -1.676 1.00 83.88 93 ALA A O 1
ATOM 709 N N . SER A 1 94 ? 4.543 7.202 -1.839 1.00 85.00 94 SER A N 1
ATOM 710 C CA . SER A 1 94 ? 3.964 7.410 -0.510 1.00 85.00 94 SER A CA 1
ATOM 711 C C . SER A 1 94 ? 2.445 7.310 -0.586 1.00 85.00 94 SER A C 1
ATOM 713 O O . SER A 1 94 ? 1.789 8.224 -1.081 1.00 85.00 94 SER A O 1
ATOM 715 N N . VAL A 1 95 ? 1.878 6.202 -0.116 1.00 85.94 95 VAL A N 1
ATOM 716 C CA . VAL A 1 95 ? 0.436 5.946 -0.154 1.00 85.94 95 VAL A CA 1
ATOM 717 C C . VAL A 1 95 ? -0.199 6.381 1.157 1.00 85.94 95 VAL A C 1
ATOM 719 O O . VAL A 1 95 ? 0.160 5.901 2.237 1.00 85.94 95 VAL A O 1
ATOM 722 N N . LYS A 1 96 ? -1.175 7.287 1.069 1.00 87.12 96 LYS A N 1
ATOM 723 C CA . LYS A 1 96 ? -1.957 7.704 2.232 1.00 87.12 96 LYS A CA 1
ATOM 724 C C . LYS A 1 96 ? -2.999 6.633 2.528 1.00 87.12 96 LYS A C 1
ATOM 726 O O . LYS A 1 96 ? -3.911 6.435 1.734 1.00 87.12 96 LYS A O 1
ATOM 731 N N . THR A 1 97 ? -2.863 5.962 3.661 1.00 85.50 97 THR A N 1
ATOM 732 C CA . THR A 1 97 ? -3.770 4.906 4.111 1.00 85.50 97 THR A CA 1
ATOM 733 C C . THR A 1 97 ? -4.541 5.398 5.326 1.00 85.50 97 THR A C 1
ATOM 735 O O . THR A 1 97 ? -3.960 5.697 6.365 1.00 85.50 97 THR A O 1
ATOM 738 N N . ILE A 1 98 ? -5.852 5.523 5.186 1.00 87.25 98 ILE A N 1
ATOM 739 C CA . ILE A 1 98 ? -6.780 5.906 6.242 1.00 87.25 98 ILE A CA 1
ATOM 740 C C . ILE A 1 98 ? -7.418 4.627 6.755 1.00 87.25 98 ILE A C 1
ATOM 742 O O . ILE A 1 98 ? -8.061 3.911 5.993 1.00 87.25 98 ILE A O 1
ATOM 746 N N . VAL A 1 99 ? -7.245 4.345 8.038 1.00 87.19 99 VAL A N 1
ATOM 747 C CA . VAL A 1 99 ? -7.926 3.243 8.705 1.00 87.19 99 VAL A CA 1
ATOM 748 C C . VAL A 1 99 ? -9.141 3.803 9.426 1.00 87.19 99 VAL A C 1
ATOM 750 O O . VAL A 1 99 ? -8.995 4.629 10.330 1.00 87.19 99 VAL A O 1
ATOM 753 N N . ALA A 1 100 ? -10.325 3.382 8.988 1.00 83.38 100 ALA A N 1
ATOM 754 C CA . ALA A 1 100 ? -11.609 3.823 9.515 1.00 83.38 100 ALA A CA 1
ATOM 755 C C . ALA A 1 100 ? -12.319 2.676 10.244 1.00 83.38 100 ALA A C 1
ATOM 757 O O . ALA A 1 100 ? -12.250 1.522 9.818 1.00 83.38 100 ALA A O 1
ATOM 758 N N . GLU A 1 101 ? -13.017 3.020 11.324 1.00 82.12 101 GLU A N 1
ATOM 759 C CA . GLU A 1 101 ? -13.929 2.119 12.027 1.00 82.12 101 GLU A CA 1
ATOM 760 C C . GLU A 1 101 ? -15.080 1.716 11.097 1.00 82.12 101 GLU A C 1
ATOM 762 O O . GLU A 1 101 ? -15.812 2.568 10.589 1.00 82.12 101 GLU A O 1
ATOM 767 N N . GLU A 1 102 ? -15.242 0.413 10.876 1.00 73.12 102 GLU A N 1
ATOM 768 C CA . GLU A 1 102 ? -16.482 -0.142 10.334 1.00 73.12 102 GLU A CA 1
ATOM 769 C C . GLU A 1 102 ? -17.447 -0.410 11.498 1.00 73.12 102 GLU A C 1
ATOM 771 O O . GLU A 1 102 ? -17.174 -1.289 12.322 1.00 73.12 102 GLU A O 1
ATOM 776 N N . LYS A 1 103 ? -18.515 0.399 11.586 1.00 58.38 103 LYS A N 1
ATOM 777 C CA . LYS A 1 103 ? -19.604 0.264 12.569 1.00 58.38 103 LYS A CA 1
ATOM 778 C C . LYS A 1 103 ? -20.601 -0.820 12.183 1.00 58.38 103 LYS A C 1
ATOM 780 O O . LYS A 1 103 ? -20.961 -0.878 10.987 1.00 58.38 103 LYS A O 1
#

pLDDT: mean 78.5, std 7.81, range [55.5, 87.25]

Mean predicted aligned error: 8.03 Å

Radius of gyration: 16.74 Å; Cα contacts (8 Å, |Δi|>4): 178; chains: 1; bounding box: 45×22×52 Å

Nearest PDB structures (foldseek):
  487d-assembly1_K  TM=9.027E-01  e=9.189E-10  Geobacillus stearothermophilus
  4v42-assembly1_BK  TM=8.963E-01  e=7.542E-10  Thermus thermophilus
  5uq8-assembly1_I  TM=8.050E-01  e=4.463E-08  Thermus thermophilus HB8
  7qv3-assembly1_X  TM=8.512E-01  e=1.279E-07  Bacillus subtilis subsp. subtilis str. 168
  4wzd-assembly2_69 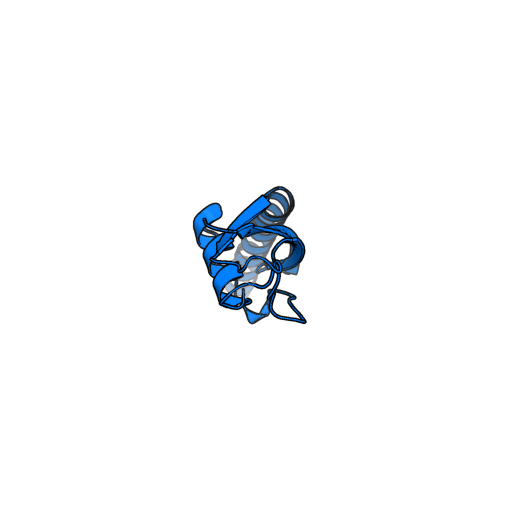 TM=8.111E-01  e=1.459E-07  Thermus thermophilus HB8

Sequence (103 aa):
AIRRKEAAEKAEREAIARAKENASLLSKTVLTINHRAGDDGKLYGSVTTKEIADAIRDARGIKVDRKKIRLDVPIHQVGTYMIDVEVAGGAIASVKTIVAEEK

Solvent-accessible surface area (backbone atoms only — not comparable to full-atom values): 5590 Å² total; per-residue (Å²): 122,65,72,63,52,57,54,50,53,50,55,49,51,54,42,29,51,53,18,46,52,50,22,55,52,40,43,72,37,72,46,75,46,75,42,53,44,46,98,86,41,37,34,81,56,62,54,38,53,63,54,51,30,48,51,44,25,70,76,68,68,46,88,51,58,51,90,35,41,60,68,96,65,70,43,43,52,56,46,79,44,80,36,43,33,44,38,71,65,82,26,70,15,52,27,38,36,34,36,40,70,49,129